Protein AF-A0A2E0XB85-F1 (afdb_monomer_lite)

Structure (mmCIF, N/CA/C/O backbone):
data_AF-A0A2E0XB85-F1
#
_entry.id   AF-A0A2E0XB85-F1
#
loop_
_atom_site.group_PDB
_atom_site.id
_atom_site.type_symbol
_atom_site.label_atom_id
_atom_site.label_alt_id
_atom_site.label_comp_id
_atom_site.label_asym_id
_atom_site.label_entity_id
_atom_site.label_seq_id
_atom_site.pdbx_PDB_ins_code
_atom_site.Cartn_x
_atom_site.Cartn_y
_atom_site.Cartn_z
_atom_site.occupancy
_atom_site.B_iso_or_equiv
_atom_site.auth_seq_id
_atom_site.auth_comp_id
_atom_site.auth_asym_id
_atom_site.auth_atom_id
_atom_site.pdbx_PDB_model_num
ATOM 1 N N . MET A 1 1 ? 19.559 8.581 -10.372 1.00 62.31 1 MET A N 1
ATOM 2 C CA . MET A 1 1 ? 18.463 9.505 -10.737 1.00 62.31 1 MET A CA 1
ATOM 3 C C . MET A 1 1 ? 17.644 8.836 -11.837 1.00 62.31 1 MET A C 1
ATOM 5 O O . MET A 1 1 ? 18.251 8.375 -12.791 1.00 62.31 1 MET A O 1
ATOM 9 N N . CYS A 1 2 ? 16.324 8.676 -11.681 1.00 69.12 2 CYS A N 1
ATOM 10 C CA . CYS A 1 2 ? 15.482 8.010 -12.692 1.00 69.12 2 CYS A CA 1
ATOM 11 C C . CYS A 1 2 ? 15.424 8.831 -13.999 1.00 69.12 2 CYS A C 1
ATOM 13 O O . CYS A 1 2 ? 15.261 10.046 -13.918 1.00 69.12 2 CYS A O 1
ATOM 15 N N . GLN A 1 3 ? 15.514 8.159 -15.155 1.00 72.62 3 GLN A N 1
ATOM 16 C CA . GLN A 1 3 ? 15.624 8.756 -16.499 1.00 72.62 3 GLN A CA 1
ATOM 17 C C . GLN A 1 3 ? 14.309 9.267 -17.116 1.00 72.62 3 GLN A C 1
ATOM 19 O O . GLN A 1 3 ? 14.346 9.971 -18.118 1.00 72.62 3 GLN A O 1
ATOM 24 N N . PHE A 1 4 ? 13.154 8.908 -16.549 1.00 71.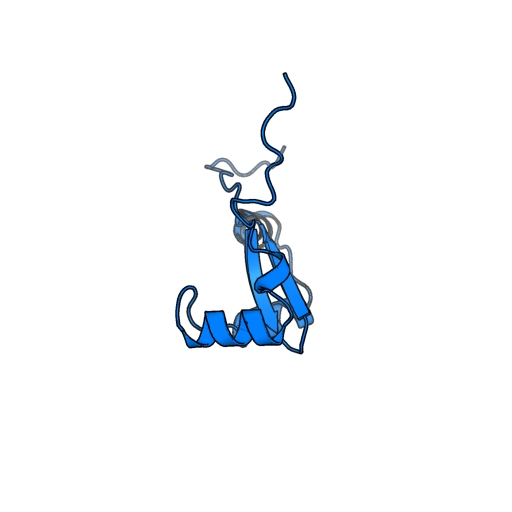81 4 PHE A N 1
ATOM 25 C CA . PHE A 1 4 ? 11.855 9.422 -16.994 1.00 71.81 4 PHE A CA 1
ATOM 26 C C . PHE A 1 4 ? 11.641 10.812 -16.398 1.00 71.81 4 PHE A C 1
ATOM 28 O O . PHE A 1 4 ? 11.684 10.953 -15.172 1.00 71.81 4 PHE A O 1
ATOM 35 N N . ASP A 1 5 ? 11.469 11.822 -17.247 1.00 60.62 5 ASP A N 1
ATOM 36 C CA . ASP A 1 5 ? 11.262 13.209 -16.827 1.00 60.62 5 ASP A CA 1
ATOM 37 C C . ASP A 1 5 ? 9.781 13.460 -16.487 1.00 60.62 5 ASP A C 1
ATOM 39 O O . ASP A 1 5 ? 8.892 12.903 -17.134 1.00 60.62 5 ASP A O 1
ATOM 43 N N . GLY A 1 6 ? 9.515 14.235 -15.431 1.00 66.00 6 GLY A N 1
ATOM 44 C CA . GLY A 1 6 ? 8.177 14.426 -14.850 1.00 66.00 6 GLY A CA 1
ATOM 45 C C . GLY A 1 6 ? 8.168 14.358 -13.319 1.00 66.00 6 GLY A C 1
ATOM 46 O O . GLY A 1 6 ? 9.037 13.733 -12.709 1.00 66.00 6 GLY A O 1
ATOM 47 N N . GLU A 1 7 ? 7.205 15.041 -12.697 1.00 58.88 7 GLU A N 1
ATOM 48 C CA . GLU A 1 7 ? 7.128 15.310 -11.255 1.00 58.88 7 GLU A CA 1
ATOM 49 C C . GLU A 1 7 ? 7.122 14.010 -10.417 1.00 58.88 7 GLU A C 1
ATOM 51 O O . GLU A 1 7 ? 6.093 13.384 -10.182 1.00 58.88 7 GLU A O 1
ATOM 56 N N . LYS A 1 8 ? 8.302 13.579 -9.950 1.00 64.12 8 LYS A N 1
ATOM 57 C CA . LYS A 1 8 ? 8.481 12.488 -8.968 1.00 64.12 8 LYS A CA 1
ATOM 58 C C . LYS A 1 8 ? 8.234 13.022 -7.559 1.00 64.12 8 LYS A C 1
ATOM 60 O O . LYS A 1 8 ? 9.105 12.941 -6.696 1.00 64.12 8 LYS A O 1
ATOM 65 N N . SER A 1 9 ? 7.084 13.649 -7.364 1.00 63.88 9 SER A N 1
ATOM 66 C CA . SER A 1 9 ? 6.707 14.291 -6.112 1.00 63.88 9 SER A CA 1
ATOM 67 C C . SER A 1 9 ? 5.656 13.440 -5.412 1.00 63.88 9 SER A C 1
ATOM 69 O O . SER A 1 9 ? 4.643 13.081 -6.000 1.00 63.88 9 SER A O 1
ATOM 71 N N . GLY A 1 10 ? 5.946 13.073 -4.170 1.00 69.38 10 GLY A N 1
ATOM 72 C CA . GLY A 1 10 ? 5.075 12.291 -3.302 1.00 69.38 10 GLY A CA 1
ATOM 73 C C . GLY A 1 10 ? 5.831 12.007 -2.014 1.00 69.38 10 GLY A C 1
ATOM 74 O O . GLY A 1 10 ? 6.840 11.303 -2.029 1.00 69.38 10 GLY A O 1
ATOM 75 N N . SER A 1 11 ? 5.407 12.619 -0.913 1.00 82.12 11 SER A N 1
ATOM 76 C CA . SER A 1 11 ? 6.029 12.450 0.409 1.00 82.12 11 SER A CA 1
ATOM 77 C C . SER A 1 11 ? 5.141 11.673 1.377 1.00 82.12 11 SER A C 1
ATOM 79 O O . SER A 1 11 ? 5.568 11.372 2.494 1.00 82.12 11 SER A O 1
ATOM 81 N N . ALA A 1 12 ? 3.920 11.332 0.957 1.00 89.31 12 ALA A N 1
ATOM 82 C CA . ALA A 1 12 ? 2.982 10.586 1.770 1.00 89.31 12 ALA A CA 1
ATOM 83 C C . ALA A 1 12 ? 3.106 9.072 1.555 1.00 89.31 12 ALA A C 1
ATOM 85 O O . ALA A 1 12 ? 3.569 8.574 0.523 1.00 89.31 12 ALA A O 1
ATOM 86 N N . ASN A 1 13 ? 2.645 8.347 2.572 1.00 92.31 13 ASN A N 1
ATOM 87 C CA . ASN A 1 13 ? 2.461 6.907 2.533 1.00 92.31 13 ASN A CA 1
ATOM 88 C C . ASN A 1 13 ? 0.971 6.581 2.443 1.00 92.31 13 ASN A C 1
ATOM 90 O O . ASN A 1 13 ? 0.150 7.177 3.142 1.00 92.31 13 ASN A O 1
ATOM 94 N N . MET A 1 14 ? 0.651 5.590 1.623 1.00 93.94 14 MET A N 1
ATOM 95 C CA . MET A 1 14 ? -0.643 4.926 1.563 1.00 93.94 14 MET A CA 1
ATOM 96 C C . MET A 1 14 ? -0.607 3.676 2.444 1.00 93.94 14 MET A C 1
ATOM 98 O O . MET A 1 14 ? 0.419 2.994 2.528 1.00 93.94 14 MET A O 1
ATOM 102 N N . TYR A 1 15 ? -1.734 3.374 3.085 1.00 95.69 15 TYR A N 1
ATOM 103 C CA . TYR A 1 15 ? -1.864 2.281 4.044 1.00 95.69 15 TYR A CA 1
ATOM 104 C C . TYR A 1 15 ? -2.980 1.335 3.598 1.00 95.69 15 TYR A C 1
ATOM 106 O O . TYR A 1 15 ? -4.102 1.766 3.348 1.00 95.69 15 TYR A O 1
ATOM 114 N N . PHE A 1 16 ? -2.682 0.041 3.522 1.00 96.88 16 PHE A N 1
ATOM 115 C CA . PHE A 1 16 ? -3.604 -0.990 3.049 1.00 96.88 16 PHE A CA 1
ATOM 116 C C . PHE A 1 16 ? -3.793 -2.040 4.156 1.00 96.88 16 PHE A C 1
ATOM 118 O O . PHE A 1 16 ? -2.927 -2.903 4.339 1.00 96.88 16 PHE A O 1
ATOM 125 N N . PRO A 1 17 ? -4.873 -1.950 4.958 1.00 96.62 17 PRO A N 1
ATOM 126 C CA . PRO A 1 17 ? -5.151 -2.917 6.014 1.00 96.62 17 PRO A CA 1
ATOM 127 C C . PRO A 1 17 ? -5.664 -4.237 5.427 1.00 96.62 17 PRO A C 1
ATOM 129 O O . PRO A 1 17 ? -6.704 -4.275 4.766 1.00 96.62 17 PRO A O 1
ATOM 132 N N . HIS A 1 18 ? -4.964 -5.335 5.706 1.00 97.00 18 HIS A N 1
ATOM 133 C CA . HIS A 1 18 ? -5.341 -6.663 5.235 1.00 97.00 18 HIS A CA 1
ATOM 134 C C . HIS A 1 18 ? -4.782 -7.767 6.139 1.00 97.00 18 HIS A C 1
ATOM 136 O O . HIS A 1 18 ? -3.636 -7.701 6.575 1.00 97.00 18 HIS A O 1
ATOM 142 N N . ALA A 1 19 ? -5.589 -8.800 6.408 1.00 94.12 19 ALA A N 1
ATOM 143 C CA . ALA A 1 19 ? -5.188 -9.995 7.162 1.00 94.12 19 ALA A CA 1
ATOM 144 C C . ALA A 1 19 ? -4.468 -9.707 8.505 1.00 94.12 19 ALA A C 1
ATOM 146 O O . ALA A 1 19 ? -3.495 -10.371 8.857 1.00 94.12 19 ALA A O 1
ATOM 147 N N . GLY A 1 20 ? -4.930 -8.696 9.251 1.00 93.81 20 GLY A N 1
ATOM 148 C CA . GLY A 1 20 ? -4.344 -8.305 10.541 1.00 93.81 20 GLY A CA 1
ATOM 149 C C . GLY A 1 20 ? -3.015 -7.545 10.439 1.00 93.81 20 GLY A C 1
ATOM 150 O O . GLY A 1 20 ? -2.380 -7.297 11.459 1.00 93.81 20 GLY A O 1
ATOM 151 N N . LYS A 1 21 ? -2.591 -7.167 9.228 1.00 94.62 21 LYS A N 1
ATOM 152 C CA . LYS A 1 21 ? -1.396 -6.365 8.948 1.00 94.62 21 LYS A CA 1
ATOM 153 C C . LYS A 1 21 ? -1.779 -5.064 8.248 1.00 94.62 21 LYS A C 1
ATOM 155 O O . LYS A 1 21 ? -2.854 -4.949 7.659 1.00 94.62 21 LYS A O 1
ATOM 160 N N . ILE A 1 22 ? -0.868 -4.096 8.272 1.00 96.25 22 ILE A N 1
ATOM 161 C CA . ILE A 1 22 ? -0.971 -2.881 7.462 1.00 96.25 22 ILE A CA 1
ATOM 162 C C . ILE A 1 22 ? 0.211 -2.854 6.508 1.00 96.25 22 ILE A C 1
ATOM 164 O O . ILE A 1 22 ? 1.360 -2.721 6.926 1.00 96.25 22 ILE A O 1
ATOM 168 N N . TYR A 1 23 ? -0.087 -2.986 5.222 1.00 96.69 23 TYR A N 1
ATOM 169 C CA . TYR A 1 23 ? 0.889 -2.806 4.161 1.00 96.69 23 TYR A CA 1
ATOM 170 C C . TYR A 1 23 ? 1.042 -1.312 3.892 1.00 96.69 23 TYR A C 1
ATOM 172 O O . TYR A 1 23 ? 0.052 -0.582 3.836 1.00 96.69 23 TYR A O 1
ATOM 180 N N . VAL A 1 24 ? 2.280 -0.851 3.741 1.00 95.38 24 VAL A N 1
ATOM 181 C CA . VAL A 1 24 ? 2.594 0.570 3.572 1.00 95.38 24 VAL A CA 1
ATOM 182 C C . VAL A 1 24 ? 3.368 0.747 2.278 1.00 95.38 24 VAL A C 1
ATOM 184 O O . VAL A 1 24 ? 4.339 0.031 2.042 1.00 95.38 24 VAL A O 1
ATOM 187 N N . ALA A 1 25 ? 2.950 1.699 1.450 1.00 95.25 25 ALA A N 1
ATOM 188 C CA . ALA A 1 25 ? 3.683 2.074 0.249 1.00 95.25 25 ALA A CA 1
ATOM 189 C C . ALA A 1 25 ? 3.725 3.596 0.088 1.00 95.25 25 ALA A C 1
ATOM 191 O O . ALA A 1 25 ? 2.706 4.251 0.310 1.00 95.25 25 ALA A O 1
ATOM 192 N N . PRO A 1 26 ? 4.858 4.172 -0.339 1.00 94.06 26 PRO A N 1
ATOM 193 C CA . PRO A 1 26 ? 4.897 5.577 -0.719 1.00 94.06 26 PRO A CA 1
ATOM 194 C C . PRO A 1 26 ? 4.038 5.805 -1.969 1.00 94.06 26 PRO A C 1
ATOM 196 O O . PRO A 1 26 ? 3.931 4.916 -2.816 1.00 94.06 26 PRO A O 1
ATOM 199 N N . GLU A 1 27 ? 3.491 7.009 -2.146 1.00 92.19 27 GLU A N 1
ATOM 200 C CA . GLU A 1 27 ? 2.761 7.406 -3.372 1.00 92.19 27 GLU A CA 1
ATOM 201 C C . GLU A 1 27 ? 3.562 7.113 -4.657 1.00 92.19 27 GLU A C 1
ATOM 203 O O . GLU A 1 27 ? 3.015 6.678 -5.676 1.00 92.19 27 GLU A O 1
ATOM 208 N N . LEU A 1 28 ? 4.891 7.238 -4.564 1.00 92.19 28 LEU A N 1
ATOM 209 C CA . LEU A 1 28 ? 5.860 6.925 -5.617 1.00 92.19 28 LEU A CA 1
ATOM 210 C C . LEU A 1 28 ? 5.849 5.464 -6.098 1.00 92.19 28 LEU A C 1
ATOM 212 O O . LEU A 1 28 ? 6.444 5.189 -7.138 1.00 92.19 28 LEU A O 1
ATOM 216 N N . ILE A 1 29 ? 5.188 4.518 -5.419 1.00 93.38 29 ILE A N 1
ATOM 217 C CA . ILE A 1 29 ? 5.079 3.128 -5.900 1.00 93.38 29 ILE A CA 1
ATOM 218 C C . ILE A 1 29 ? 4.504 3.062 -7.323 1.00 93.38 29 ILE A C 1
ATOM 220 O O . ILE A 1 29 ? 4.985 2.286 -8.145 1.00 93.38 29 ILE A O 1
ATOM 224 N N . THR A 1 30 ? 3.551 3.939 -7.649 1.00 91.75 30 THR A N 1
ATOM 225 C CA . THR A 1 30 ? 2.953 4.046 -8.990 1.00 91.75 30 THR A CA 1
ATOM 226 C C . THR A 1 30 ? 3.982 4.436 -10.053 1.00 91.75 30 THR A C 1
ATOM 228 O O . THR A 1 30 ? 3.985 3.870 -11.146 1.00 91.75 30 THR A O 1
ATOM 231 N N . HIS A 1 31 ? 4.918 5.334 -9.720 1.00 91.00 31 HIS A N 1
ATOM 232 C CA . HIS A 1 31 ? 6.041 5.680 -10.589 1.00 91.00 31 HIS A CA 1
ATOM 233 C C . HIS A 1 31 ? 6.935 4.464 -10.837 1.00 91.00 31 HIS A C 1
ATOM 235 O O . HIS A 1 31 ? 7.309 4.206 -11.977 1.00 91.00 31 HIS A O 1
ATOM 241 N N . TYR A 1 32 ? 7.254 3.689 -9.799 1.00 91.62 32 TYR A N 1
ATOM 242 C CA . TYR A 1 32 ? 8.076 2.490 -9.961 1.00 91.62 32 TYR A CA 1
ATOM 243 C C . TYR A 1 32 ? 7.395 1.415 -10.810 1.00 91.62 32 TYR A C 1
ATOM 245 O O . TYR A 1 32 ? 8.061 0.804 -11.646 1.00 91.62 32 TYR A O 1
ATOM 253 N N . ILE A 1 33 ? 6.083 1.223 -10.653 1.00 93.44 33 ILE A N 1
ATOM 254 C CA . ILE A 1 33 ? 5.306 0.297 -11.487 1.00 93.44 33 ILE A CA 1
ATOM 255 C C . ILE A 1 33 ? 5.360 0.743 -12.954 1.00 93.44 33 ILE A C 1
ATOM 257 O O . ILE A 1 33 ? 5.774 -0.029 -13.813 1.00 93.44 33 ILE A O 1
ATOM 261 N N . ASN A 1 34 ? 5.017 2.002 -13.235 1.00 91.25 34 ASN A N 1
ATOM 262 C CA . ASN A 1 34 ? 4.853 2.490 -14.608 1.00 91.25 34 ASN A CA 1
ATOM 263 C C . ASN A 1 34 ? 6.180 2.735 -15.341 1.00 91.25 34 ASN A C 1
ATOM 265 O O . ASN A 1 34 ? 6.282 2.477 -16.535 1.00 91.25 34 ASN A O 1
ATOM 269 N N . ALA A 1 35 ? 7.190 3.266 -14.649 1.00 91.88 35 ALA A N 1
ATOM 270 C CA . ALA A 1 35 ? 8.453 3.676 -15.261 1.00 91.88 35 ALA A CA 1
ATOM 271 C C . ALA A 1 35 ? 9.513 2.568 -15.230 1.00 91.88 35 ALA A C 1
ATOM 273 O O . ALA A 1 35 ? 10.359 2.493 -16.116 1.00 91.88 35 ALA A O 1
ATOM 274 N N . HIS A 1 36 ? 9.476 1.697 -14.219 1.00 91.06 36 HIS A N 1
ATOM 275 C CA . HIS A 1 36 ? 10.519 0.689 -13.997 1.00 91.06 36 HIS A CA 1
ATOM 276 C C . HIS A 1 36 ? 9.992 -0.742 -14.038 1.00 91.06 36 HIS A C 1
ATOM 278 O O . HIS A 1 36 ? 10.732 -1.666 -13.709 1.00 91.06 36 HIS A O 1
ATOM 284 N N . ASN A 1 37 ? 8.732 -0.937 -14.449 1.00 92.50 37 ASN A N 1
ATOM 285 C CA . ASN A 1 37 ? 8.057 -2.238 -14.487 1.00 92.50 37 ASN A CA 1
ATOM 286 C C . ASN A 1 37 ? 8.149 -2.990 -13.151 1.00 92.50 37 ASN A C 1
ATOM 288 O O . ASN A 1 37 ? 8.203 -4.222 -13.116 1.00 92.50 37 ASN A O 1
ATOM 292 N N . TYR A 1 38 ? 8.205 -2.249 -12.040 1.00 94.81 38 TYR A N 1
ATOM 293 C CA . TYR A 1 38 ? 8.192 -2.857 -10.722 1.00 94.81 38 TYR A CA 1
ATOM 294 C C . TYR A 1 38 ? 6.876 -3.612 -10.539 1.00 94.81 38 TYR A C 1
ATOM 296 O O . TYR A 1 38 ? 5.797 -3.042 -10.687 1.00 94.81 38 TYR A O 1
ATOM 304 N N . ARG A 1 39 ? 6.971 -4.895 -10.194 1.00 96.88 39 ARG A N 1
ATOM 305 C CA . ARG A 1 39 ? 5.825 -5.730 -9.843 1.00 96.88 39 ARG A CA 1
ATOM 306 C C . ARG A 1 39 ? 5.786 -5.874 -8.320 1.00 96.88 39 ARG A C 1
ATOM 308 O O . ARG A 1 39 ? 6.681 -6.526 -7.775 1.00 96.88 39 ARG A O 1
ATOM 315 N N . PRO A 1 40 ? 4.794 -5.283 -7.628 1.00 97.31 40 PRO A N 1
ATOM 316 C CA . PRO A 1 40 ? 4.642 -5.475 -6.192 1.00 97.31 40 PRO A CA 1
ATOM 317 C C . PRO A 1 40 ? 4.433 -6.959 -5.841 1.00 97.31 40 PRO A C 1
ATOM 319 O O . PRO A 1 40 ? 3.923 -7.712 -6.677 1.00 97.31 40 PRO A O 1
ATOM 322 N N . PRO A 1 41 ? 4.795 -7.392 -4.620 1.00 97.25 41 PRO A N 1
ATOM 323 C CA . PRO A 1 41 ? 4.514 -8.744 -4.143 1.00 97.25 41 PRO A CA 1
ATOM 324 C C . PRO A 1 41 ? 3.016 -9.071 -4.183 1.00 97.25 41 PRO A C 1
ATOM 326 O O . PRO A 1 41 ? 2.187 -8.205 -3.907 1.00 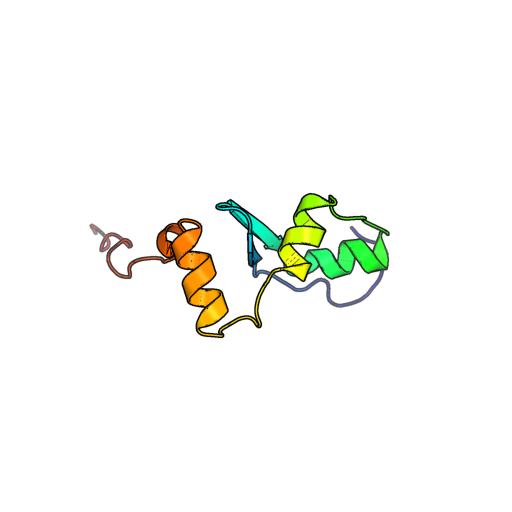97.25 41 PRO A O 1
ATOM 329 N N . ASP A 1 42 ? 2.663 -10.332 -4.444 1.00 97.94 42 ASP A N 1
ATOM 330 C CA . ASP A 1 42 ? 1.258 -10.752 -4.573 1.00 97.94 42 ASP A CA 1
ATOM 331 C C . ASP A 1 42 ? 0.437 -10.479 -3.297 1.00 97.94 42 ASP A C 1
ATOM 333 O O . ASP A 1 42 ? -0.729 -10.100 -3.377 1.00 97.94 42 ASP A O 1
ATOM 337 N N . GLU A 1 43 ? 1.048 -10.582 -2.111 1.00 97.25 43 GLU A N 1
ATOM 338 C CA . GLU A 1 43 ? 0.384 -10.239 -0.844 1.00 97.25 43 GLU A CA 1
ATOM 339 C C . GLU A 1 43 ? 0.029 -8.747 -0.725 1.00 97.25 43 GLU A C 1
ATOM 341 O O . GLU A 1 43 ? -0.995 -8.398 -0.140 1.00 97.25 43 GLU A O 1
ATOM 346 N N . PHE A 1 44 ? 0.842 -7.865 -1.316 1.00 97.31 44 PHE A N 1
ATOM 347 C CA . PHE A 1 44 ? 0.560 -6.435 -1.355 1.00 97.31 44 PHE A CA 1
ATOM 348 C C . PHE A 1 44 ? -0.597 -6.154 -2.312 1.00 97.31 44 PHE A C 1
ATOM 350 O O . PHE A 1 44 ? -1.495 -5.388 -1.978 1.00 97.31 44 PHE A O 1
ATOM 357 N N . LEU A 1 45 ? -0.609 -6.810 -3.476 1.00 97.81 45 LEU A N 1
ATOM 358 C CA . LEU A 1 45 ? -1.709 -6.701 -4.437 1.00 97.81 45 LEU A CA 1
ATOM 359 C C . LEU A 1 45 ? -3.033 -7.170 -3.817 1.00 97.81 45 LEU A C 1
ATOM 361 O O . LEU A 1 45 ? -4.026 -6.455 -3.901 1.00 97.81 45 LEU A O 1
ATOM 365 N N . ALA A 1 46 ? -3.027 -8.294 -3.093 1.00 98.12 46 ALA A N 1
ATOM 366 C CA . ALA A 1 46 ? -4.199 -8.769 -2.357 1.00 98.12 46 ALA A CA 1
ATOM 367 C C . ALA A 1 46 ? -4.684 -7.759 -1.300 1.00 98.12 46 ALA A C 1
ATOM 369 O O . ALA A 1 46 ? -5.889 -7.575 -1.116 1.00 98.12 46 ALA A O 1
ATOM 370 N N . ALA A 1 47 ? -3.759 -7.073 -0.620 1.00 97.88 47 ALA A N 1
ATOM 371 C CA . ALA A 1 47 ? -4.104 -6.022 0.329 1.00 97.88 47 ALA A CA 1
ATOM 372 C C . ALA A 1 47 ? -4.721 -4.790 -0.351 1.00 97.88 47 ALA A C 1
ATOM 374 O O . ALA A 1 47 ? -5.674 -4.227 0.187 1.00 97.88 47 ALA A O 1
ATOM 375 N N . VAL A 1 48 ? -4.212 -4.390 -1.522 1.00 96.88 48 VAL A N 1
ATOM 376 C CA . VAL A 1 48 ? -4.774 -3.301 -2.337 1.00 96.88 48 VAL A CA 1
ATOM 377 C C . VAL A 1 48 ? -6.187 -3.652 -2.804 1.00 96.88 48 VAL A C 1
ATOM 379 O O . VAL A 1 48 ? -7.099 -2.860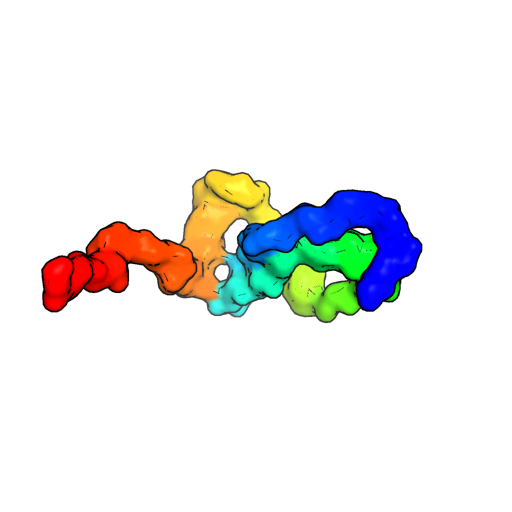 -2.582 1.00 96.88 48 VAL A O 1
ATOM 382 N N . ASP A 1 49 ? -6.390 -4.849 -3.359 1.00 97.62 49 ASP A N 1
ATOM 383 C CA . ASP A 1 49 ? -7.694 -5.307 -3.861 1.00 97.62 49 ASP A CA 1
ATOM 384 C C . ASP A 1 49 ? -8.748 -5.415 -2.748 1.00 97.62 49 ASP A C 1
ATOM 386 O O . ASP A 1 49 ? -9.926 -5.128 -2.954 1.00 97.62 49 ASP A O 1
ATOM 390 N N . ALA A 1 50 ? -8.335 -5.805 -1.541 1.00 96.88 50 ALA A N 1
ATOM 391 C CA . ALA A 1 50 ? -9.219 -5.908 -0.382 1.00 96.88 50 ALA A CA 1
ATOM 392 C C . ALA A 1 50 ? -9.439 -4.574 0.359 1.00 96.88 50 ALA A C 1
ATOM 394 O O . ALA A 1 50 ? -10.213 -4.533 1.332 1.00 96.88 50 ALA A O 1
ATOM 395 N N . CYS A 1 51 ? -8.740 -3.505 -0.034 1.00 97.31 51 CYS A N 1
ATOM 396 C CA . CYS A 1 51 ? -8.790 -2.216 0.641 1.00 97.31 51 CYS A CA 1
ATOM 397 C C . CYS A 1 51 ? -10.094 -1.476 0.286 1.00 97.31 51 CYS A C 1
ATOM 399 O O . CYS A 1 51 ? -10.345 -1.203 -0.888 1.00 97.31 51 CYS A O 1
ATOM 401 N N . PRO A 1 52 ? -10.939 -1.116 1.272 1.00 96.69 52 PRO A N 1
ATOM 402 C CA . PRO A 1 52 ? -12.117 -0.295 1.019 1.00 96.69 52 PRO A CA 1
ATOM 403 C C . PRO A 1 52 ? -11.716 1.104 0.533 1.00 96.69 52 PRO A C 1
ATOM 405 O O . PRO A 1 52 ? -10.575 1.523 0.756 1.00 96.69 52 PRO A O 1
ATOM 408 N N . PRO A 1 53 ? -12.653 1.886 -0.034 1.00 96.56 53 PRO A N 1
ATOM 409 C CA . PRO A 1 53 ? -12.386 3.268 -0.415 1.00 96.56 53 PRO A CA 1
ATOM 410 C C . PRO A 1 53 ? -11.720 4.043 0.726 1.00 96.56 53 PRO A C 1
ATOM 412 O O . PRO A 1 53 ? -12.238 4.081 1.850 1.00 96.56 53 PRO A O 1
ATOM 415 N N . MET A 1 54 ? -10.561 4.642 0.449 1.00 91.88 54 MET A N 1
ATOM 416 C CA . MET A 1 54 ? -9.802 5.382 1.455 1.00 91.88 54 MET A CA 1
ATOM 417 C C . MET A 1 54 ? -10.662 6.493 2.072 1.00 91.88 54 MET A C 1
ATOM 419 O O . MET A 1 54 ? -11.543 7.059 1.427 1.00 91.88 54 MET A O 1
ATOM 423 N N . HIS A 1 55 ? -10.426 6.777 3.354 1.00 90.12 55 HIS A N 1
ATOM 424 C CA . HIS A 1 55 ? -11.213 7.699 4.191 1.00 90.12 55 HIS A CA 1
ATOM 425 C C . HIS A 1 55 ? -12.660 7.275 4.513 1.00 90.12 55 HIS A C 1
ATOM 427 O O . HIS A 1 55 ? -13.283 7.913 5.370 1.00 90.12 55 HIS A O 1
ATOM 433 N N . SER A 1 56 ? -13.181 6.189 3.930 1.00 96.56 56 SER A N 1
ATOM 434 C CA . SER A 1 56 ? -14.478 5.624 4.323 1.00 96.56 56 SER A CA 1
ATOM 435 C C . SER A 1 56 ? -14.476 5.102 5.766 1.00 96.56 56 SER A C 1
ATOM 437 O O . SER A 1 56 ? -13.429 4.841 6.367 1.00 96.56 56 SER A O 1
ATOM 439 N N . MET A 1 57 ? -15.667 4.924 6.343 1.00 96.62 57 MET A N 1
ATOM 440 C CA . MET A 1 57 ? -15.797 4.315 7.672 1.00 96.62 57 MET A CA 1
ATOM 441 C C . MET A 1 57 ? -15.344 2.853 7.688 1.00 96.62 57 MET A C 1
ATOM 443 O O . MET A 1 57 ? -14.708 2.430 8.649 1.00 96.62 57 MET A O 1
ATOM 447 N N . GLU A 1 58 ? -15.601 2.102 6.615 1.00 97.12 58 GLU A N 1
ATOM 448 C CA . GLU A 1 58 ? -15.134 0.719 6.488 1.00 97.12 58 GLU A CA 1
ATOM 449 C C . GLU A 1 58 ? -13.601 0.645 6.492 1.00 97.12 58 GLU A C 1
ATOM 451 O O . GLU A 1 58 ? -13.018 -0.164 7.213 1.00 97.12 58 GLU A O 1
ATOM 456 N N . TYR A 1 59 ? -12.943 1.547 5.758 1.00 96.12 59 TYR A N 1
ATOM 457 C CA . TYR A 1 59 ? -1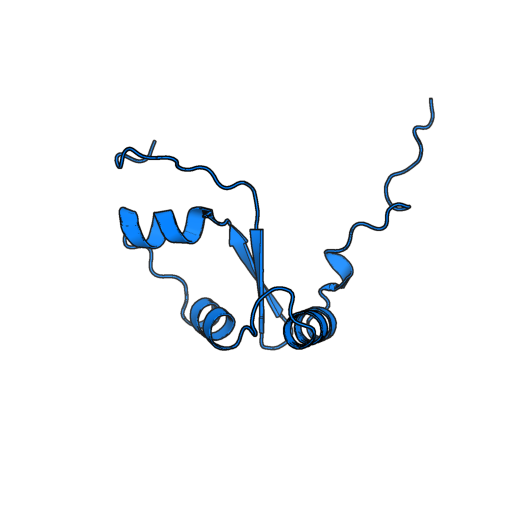1.487 1.666 5.756 1.00 96.12 59 TYR A CA 1
ATOM 458 C C . TYR A 1 59 ? -10.937 1.947 7.162 1.00 96.12 59 TYR A C 1
ATOM 460 O O . TYR A 1 59 ? -10.017 1.267 7.617 1.00 96.12 59 TYR A O 1
ATOM 468 N N . LYS A 1 60 ? -11.540 2.894 7.894 1.00 94.75 60 LYS A N 1
ATOM 469 C CA . LYS A 1 60 ? -11.149 3.208 9.280 1.00 94.75 60 LYS A CA 1
ATOM 470 C C . LYS A 1 60 ? -11.339 2.009 10.214 1.00 94.75 60 LYS A C 1
ATOM 472 O O . LYS A 1 60 ? -10.452 1.727 11.013 1.00 94.75 60 LYS A O 1
ATOM 477 N N . HIS A 1 61 ? -12.449 1.275 10.098 1.00 95.12 61 HIS A N 1
ATOM 478 C CA . HIS A 1 61 ? -12.670 0.055 10.880 1.00 95.12 61 HIS A CA 1
ATOM 479 C C . HIS A 1 61 ? -11.619 -1.021 10.581 1.00 95.12 61 HIS A C 1
ATOM 481 O O . HIS A 1 61 ? -11.076 -1.601 11.521 1.00 95.12 61 HIS A O 1
ATOM 487 N N . LYS A 1 62 ? -11.274 -1.252 9.305 1.00 96.00 62 LYS A N 1
ATOM 488 C CA . LYS A 1 62 ? -10.215 -2.207 8.937 1.00 96.00 62 LYS A CA 1
ATOM 489 C C . LYS A 1 62 ? -8.833 -1.778 9.426 1.00 96.00 62 LYS A C 1
ATOM 491 O O . LYS A 1 62 ? -8.049 -2.628 9.844 1.00 96.00 62 LYS A O 1
ATOM 496 N N . LEU A 1 63 ? -8.522 -0.480 9.409 1.00 94.69 63 LEU A N 1
ATOM 497 C CA . LEU A 1 63 ? -7.283 0.023 10.007 1.00 94.69 63 LEU A CA 1
ATOM 498 C C . LEU A 1 63 ? -7.222 -0.316 11.497 1.00 94.69 63 LEU A C 1
ATOM 500 O O . LEU A 1 63 ? -6.228 -0.881 11.945 1.00 94.69 63 LEU A O 1
ATOM 504 N N . LEU A 1 64 ? -8.287 -0.039 12.253 1.00 93.94 64 LEU A N 1
ATOM 505 C CA . LEU A 1 64 ? -8.341 -0.342 13.686 1.00 93.94 64 LEU A CA 1
ATOM 506 C C . LEU A 1 64 ? -8.229 -1.848 13.967 1.00 93.94 64 LEU A C 1
ATOM 508 O O . LEU A 1 64 ? -7.502 -2.244 14.876 1.00 93.94 64 LEU A O 1
ATOM 512 N N . SER A 1 65 ? -8.869 -2.705 13.161 1.00 94.75 65 SER A N 1
ATOM 513 C CA . SER A 1 65 ? -8.747 -4.162 13.321 1.00 94.75 65 SER A CA 1
ATOM 514 C C . SER A 1 65 ? -7.340 -4.694 13.022 1.00 94.75 65 SER A C 1
ATOM 516 O O . SER A 1 65 ? -7.010 -5.799 13.440 1.00 94.75 65 SER A O 1
ATOM 518 N N . CYS A 1 66 ? -6.513 -3.924 12.309 1.00 94.56 66 CYS A N 1
ATOM 519 C CA . CYS A 1 66 ? -5.117 -4.250 12.003 1.00 94.56 66 CYS A CA 1
ATOM 520 C C . CYS A 1 66 ? -4.123 -3.459 12.872 1.00 94.56 66 CYS A C 1
ATOM 522 O O . CYS A 1 66 ? -2.986 -3.239 12.462 1.00 94.56 66 CYS A O 1
ATOM 524 N N . MET A 1 67 ? -4.548 -3.007 14.059 1.00 88.81 67 MET A N 1
ATOM 525 C CA . MET A 1 67 ? -3.735 -2.230 15.007 1.00 88.81 67 MET A CA 1
ATOM 526 C C . MET A 1 67 ? -3.277 -0.850 14.489 1.00 88.81 67 MET A C 1
ATOM 528 O O . MET A 1 67 ? -2.318 -0.273 14.999 1.00 88.81 67 MET A O 1
ATOM 532 N N . GLY A 1 68 ? -3.978 -0.278 13.506 1.00 84.94 68 GLY A N 1
ATOM 533 C CA . GLY A 1 68 ? -3.624 0.985 12.850 1.00 84.94 68 GLY A CA 1
ATOM 534 C C . GLY A 1 68 ? -3.700 2.234 13.723 1.00 84.94 68 GLY A C 1
ATOM 535 O O . GLY A 1 68 ? -3.200 3.278 13.318 1.00 84.94 68 GLY A O 1
ATOM 536 N N . GLN A 1 69 ? -4.252 2.145 14.934 1.00 83.75 69 GLN A N 1
ATOM 537 C CA . GLN A 1 69 ? -4.220 3.230 15.917 1.00 83.75 69 GLN A CA 1
ATOM 538 C C . GLN A 1 69 ? -2.795 3.669 16.283 1.00 83.75 69 GLN A C 1
ATOM 540 O O . GLN A 1 69 ? -2.606 4.822 16.648 1.00 83.75 69 GLN A O 1
ATOM 545 N N . ILE A 1 70 ? -1.787 2.799 16.127 1.00 82.94 70 ILE A N 1
ATOM 546 C CA . ILE A 1 70 ? -0.370 3.151 16.333 1.00 82.94 70 ILE A CA 1
ATOM 547 C C . ILE A 1 70 ? 0.124 4.236 15.361 1.00 82.94 70 ILE A C 1
ATOM 549 O O . ILE A 1 70 ? 1.107 4.917 15.630 1.00 82.94 70 ILE A O 1
ATOM 553 N N . LEU A 1 71 ? -0.552 4.404 14.221 1.00 81.62 71 LEU A N 1
ATOM 554 C CA . LEU A 1 71 ? -0.203 5.406 13.215 1.00 81.62 71 LEU A CA 1
ATOM 555 C C . LEU A 1 71 ? -0.718 6.805 13.580 1.00 81.62 71 LEU A C 1
ATOM 557 O O . LEU A 1 71 ? -0.333 7.789 12.947 1.00 81.62 71 LEU A O 1
ATOM 561 N N . TRP A 1 72 ? -1.598 6.912 14.578 1.00 78.69 72 TRP A N 1
ATOM 562 C CA . TRP A 1 72 ? -2.094 8.191 15.057 1.00 78.69 72 TRP A CA 1
ATOM 563 C C . TRP A 1 72 ? -1.052 8.837 15.969 1.00 78.69 72 TRP A C 1
ATOM 565 O O . TRP A 1 72 ? -0.729 8.300 17.024 1.00 78.69 72 TRP A O 1
ATOM 575 N N . LYS A 1 73 ? -0.560 10.022 15.597 1.00 68.56 73 LYS A N 1
ATOM 576 C CA . LYS A 1 73 ? 0.164 10.868 16.550 1.00 68.56 73 LYS A CA 1
ATOM 577 C C . LYS A 1 73 ? -0.844 11.433 17.538 1.00 68.56 73 LYS A C 1
ATOM 579 O O . LYS A 1 73 ? -1.703 12.223 17.141 1.00 68.56 73 LYS A O 1
ATOM 584 N N . ASN A 1 74 ? -0.750 11.064 18.812 1.00 64.81 74 ASN A N 1
ATOM 585 C CA . ASN A 1 74 ? -1.497 11.782 19.828 1.00 64.81 74 ASN A CA 1
ATOM 586 C C . ASN A 1 74 ? -0.917 13.207 19.874 1.00 64.81 74 ASN A C 1
ATOM 588 O O . ASN A 1 74 ? 0.304 13.365 19.953 1.00 64.81 74 ASN A O 1
ATOM 592 N N . PRO A 1 75 ? -1.738 14.267 19.842 1.00 61.03 75 PRO A N 1
ATOM 593 C CA . PRO A 1 75 ? -1.241 15.636 20.004 1.00 61.03 75 PRO A CA 1
ATOM 594 C C . PRO A 1 75 ? -0.513 15.8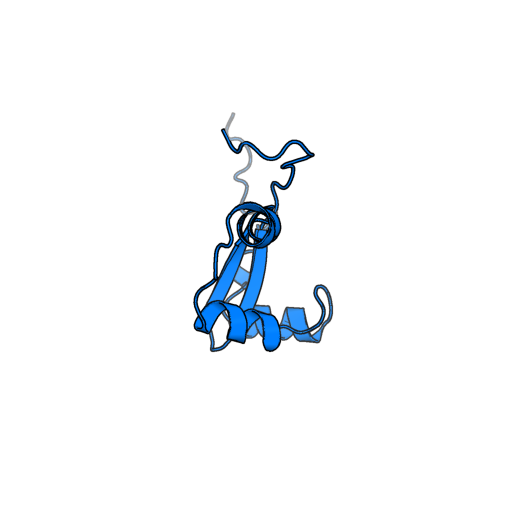63 21.343 1.00 61.03 75 PRO A C 1
ATOM 596 O O . PRO A 1 75 ? 0.172 16.867 21.494 1.00 61.03 75 PRO A O 1
ATOM 599 N N . PHE A 1 76 ? -0.627 14.923 22.285 1.00 65.00 76 PH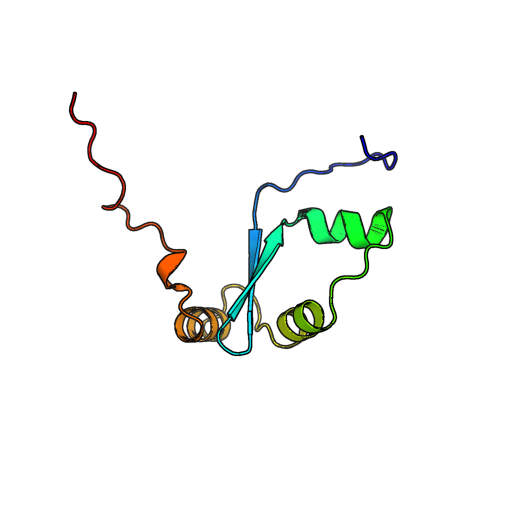E A N 1
ATOM 600 C CA . PHE A 1 76 ? 0.069 14.913 23.572 1.00 65.00 76 PHE A CA 1
ATOM 601 C C . PHE A 1 76 ? 1.364 14.075 23.586 1.00 65.00 76 PHE A C 1
ATOM 603 O O . PHE A 1 76 ? 2.069 14.087 24.589 1.00 65.00 76 PHE A O 1
ATOM 610 N N . ASP A 1 77 ? 1.694 13.364 22.497 1.00 65.44 77 ASP A N 1
ATOM 611 C CA . ASP A 1 77 ? 2.953 12.604 22.369 1.00 65.44 77 ASP A CA 1
ATOM 612 C C . ASP A 1 77 ? 4.132 13.512 21.969 1.00 65.44 77 ASP A C 1
ATOM 614 O O . ASP A 1 77 ? 5.295 13.111 22.053 1.00 65.44 77 ASP A O 1
ATOM 618 N N . ALA A 1 78 ? 3.850 14.744 21.529 1.00 62.44 78 ALA A N 1
ATOM 619 C CA . ALA A 1 78 ? 4.854 15.793 21.427 1.00 62.44 78 ALA A CA 1
ATOM 620 C C . ALA A 1 78 ? 5.108 16.333 22.839 1.00 62.44 78 ALA A C 1
ATOM 622 O O . ALA A 1 78 ? 4.300 17.086 23.380 1.00 62.44 78 ALA A O 1
ATOM 623 N N . ASN A 1 79 ? 6.212 15.901 23.448 1.00 56.69 79 ASN A N 1
ATOM 624 C CA . ASN A 1 79 ? 6.712 16.465 24.698 1.00 56.69 79 ASN A CA 1
ATOM 625 C C . ASN A 1 79 ? 6.699 18.007 24.603 1.00 56.69 79 ASN A C 1
ATOM 627 O O . ASN A 1 79 ? 7.259 18.525 23.632 1.00 56.69 79 ASN A O 1
ATOM 631 N N . PRO A 1 80 ? 6.074 18.746 25.541 1.00 58.50 80 PRO A N 1
ATOM 632 C CA . PRO A 1 80 ? 6.250 20.191 25.593 1.00 58.50 80 PRO A CA 1
ATOM 633 C C . PRO A 1 80 ? 7.741 20.479 25.796 1.00 58.50 80 PRO A C 1
ATOM 635 O O . PRO A 1 80 ? 8.375 19.863 26.655 1.00 58.50 80 PRO A O 1
ATOM 638 N N . ASP A 1 81 ? 8.301 21.359 24.968 1.00 55.56 81 ASP A N 1
ATOM 639 C CA . ASP A 1 81 ? 9.693 21.806 25.050 1.00 55.56 81 ASP A CA 1
ATOM 640 C C . ASP A 1 81 ? 10.121 22.040 26.510 1.00 55.56 81 ASP A C 1
ATOM 642 O O . ASP A 1 81 ? 9.473 22.817 27.218 1.00 55.56 81 ASP A O 1
ATOM 646 N N . PRO A 1 82 ? 11.198 21.397 27.000 1.00 57.81 82 PRO A N 1
ATOM 647 C CA . PRO A 1 82 ? 11.686 21.642 28.341 1.00 57.81 82 PRO A CA 1
ATOM 648 C C . PRO A 1 82 ? 12.753 22.741 28.347 1.00 57.81 82 PRO A C 1
ATOM 650 O O . PRO A 1 82 ? 13.751 22.541 29.018 1.00 57.81 82 PRO A O 1
ATOM 653 N N . HIS A 1 83 ? 12.596 23.861 27.627 1.00 50.91 83 HIS A N 1
ATOM 654 C CA . HIS A 1 83 ? 13.454 25.054 27.774 1.00 50.91 83 HIS A CA 1
ATOM 655 C C . HIS A 1 83 ? 12.724 26.345 27.398 1.00 50.91 83 HIS A C 1
ATOM 657 O O . HIS A 1 83 ? 12.255 26.442 26.244 1.00 50.91 83 HIS A O 1
#

Sequence (83 aa):
MCQFDGEKSGSANMYFPHAGKIYVAPELITHYINAHNYRPPDEFLAAVDACPPMHSMEYKHKLLSCMGQILWKNPFDANPDPH

Foldseek 3Di:
DQPDDDDLDWDDWDWQQDPLAIDIDTPSVVVCCPRVVDDDDPVVVVSVVPQDDPPDPVNVVSCVSSVVCVVDDDPPVPPDDPD

Radius of gyration: 16.31 Å; chains: 1; bounding box: 34×36×45 Å

pLDDT: mean 85.89, std 14.06, range [50.91, 98.12]

Secondary structure (DSSP, 8-state):
--SS-S------EEEEEETTEEEEEETTHHHHHHHH-----HHHHHHHHTPPPTTSHHHHHHHHHTTGGGGS--TTSS-----